Protein AF-A0A137P1A3-F1 (afdb_monom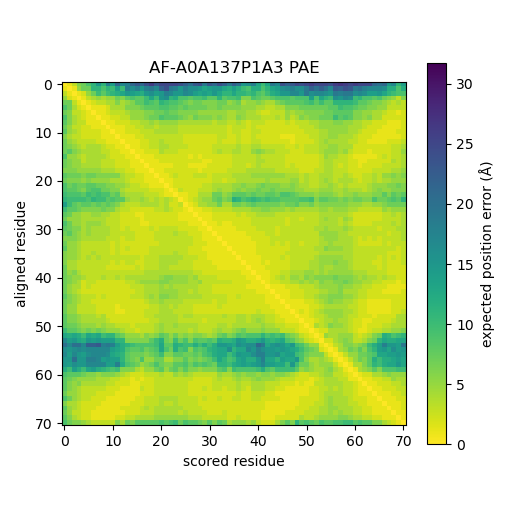er)

pLDDT: mean 87.49, std 8.67, range [53.06, 94.94]

Secondary structure (DSSP, 8-state):
--TT--TT-EEEEEEEE--TTT---SSPP--HHHHHHHHTTTEEEEEEEEEE--GGG-TTPEEEEEEEEE-

Foldseek 3Di:
DPPPDDAFDKDKDKDKADDCVVPVDDVDHDDPVNVCVVCPVFWDKDWPDWDQDCPPVDHGIIMTMIITGGD

InterPro domains:
  IPR029063 S-adenosyl-L-methionine-dependent methyltransferase superfamily [G3DSA:3.40.50.150] (1-70)
  IPR029063 S-adenosyl-L-methionine-dependent methyltransferase superfamily [SSF53335] (3-55)

Mean predicted aligned error: 4.7 Å

Solvent-accessible surface area (backbone atoms only — not comparable to full-atom values): 4277 Å² total; per-residue (Å²): 130,64,95,85,63,53,65,73,38,73,44,81,47,72,47,42,31,51,68,51,90,83,47,83,54,85,80,58,58,54,48,72,67,58,53,48,63,76,34,59,95,48,39,50,81,41,83,75,46,78,40,88,38,61,64,93,81,37,90,74,19,32,40,36,32,32,44,33,40,28,97

Organism: Conidiobolus coronatus (strain ATCC 28846 / CBS 209.66 / NRRL 28638) (NCBI:txid796925)

Radius of gyration: 13.41 Å; Cα contacts (8 Å, |Δi|>4): 117; chains: 1; bounding box: 27×19×37 Å

Structure (mmCIF, N/CA/C/O backbone):
data_AF-A0A137P1A3-F1
#
_entry.id   AF-A0A137P1A3-F1
#
loop_
_atom_site.group_PDB
_atom_site.id
_atom_site.type_symbol
_atom_si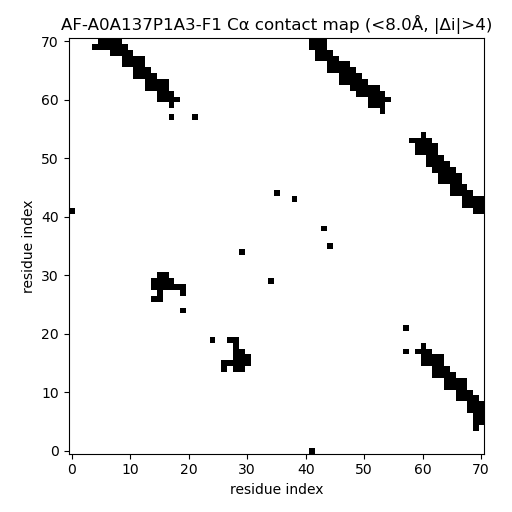te.label_atom_id
_atom_site.label_alt_id
_atom_site.label_comp_id
_atom_site.label_asym_id
_atom_site.label_entity_id
_atom_site.label_seq_id
_atom_site.pdbx_PDB_ins_code
_atom_site.Cartn_x
_atom_site.Cartn_y
_atom_site.Cartn_z
_atom_site.occupancy
_atom_site.B_iso_or_equiv
_atom_site.auth_seq_id
_atom_site.auth_comp_id
_atom_site.auth_asym_id
_atom_site.auth_atom_id
_atom_site.pdbx_PDB_model_num
ATOM 1 N N . MET A 1 1 ? -0.547 6.487 17.891 1.00 53.06 1 MET A N 1
ATOM 2 C CA . MET A 1 1 ? -1.853 6.278 17.232 1.00 53.06 1 MET A CA 1
ATOM 3 C C . MET A 1 1 ? -2.012 7.337 16.147 1.00 53.06 1 MET A C 1
ATOM 5 O O . MET A 1 1 ? -1.876 8.521 16.453 1.00 53.06 1 MET A O 1
ATOM 9 N N . GLN A 1 2 ? -2.175 6.935 14.882 1.00 63.72 2 GLN A N 1
ATOM 10 C CA . GLN A 1 2 ? -2.415 7.878 13.784 1.00 63.72 2 GLN A CA 1
ATOM 11 C C . GLN A 1 2 ? -3.709 8.643 14.085 1.00 63.72 2 GLN A C 1
ATOM 13 O O . GLN A 1 2 ? -4.754 8.034 14.276 1.00 63.72 2 GLN A O 1
ATOM 18 N N . LYS A 1 3 ? -3.643 9.978 14.181 1.00 72.31 3 LYS A N 1
ATOM 19 C CA . LYS A 1 3 ? -4.743 10.814 14.712 1.00 72.31 3 LYS A CA 1
ATOM 20 C C . LYS A 1 3 ? -6.055 10.722 13.914 1.00 72.31 3 LYS A C 1
ATOM 22 O O . LYS A 1 3 ? -7.076 11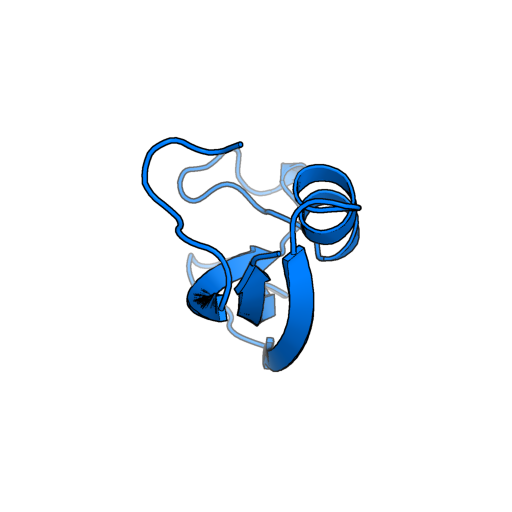.211 14.384 1.00 72.31 3 LYS A O 1
ATOM 27 N N . TRP A 1 4 ? -6.015 10.141 12.719 1.00 79.25 4 TRP A N 1
ATOM 28 C CA . TRP A 1 4 ? -7.141 10.036 1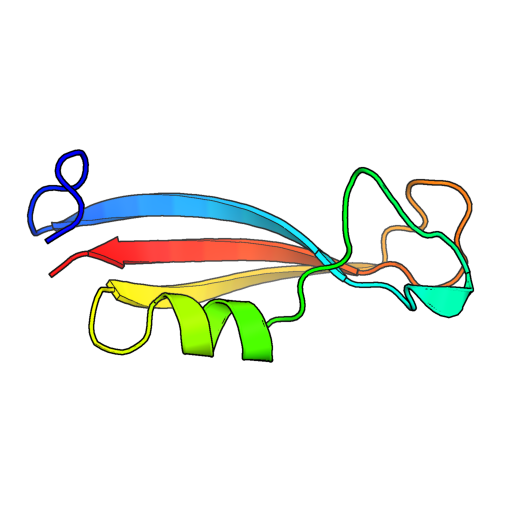1.797 1.00 79.25 4 TRP A CA 1
ATOM 29 C C . TRP A 1 4 ? -7.815 8.656 11.785 1.00 79.25 4 TRP A C 1
ATOM 31 O O . TRP A 1 4 ? -8.957 8.567 11.346 1.00 79.25 4 TRP A O 1
ATOM 41 N N . ALA A 1 5 ? -7.165 7.600 12.289 1.00 82.94 5 ALA A N 1
ATOM 42 C CA . ALA A 1 5 ? -7.727 6.251 12.319 1.00 82.94 5 ALA A CA 1
ATOM 43 C C . ALA A 1 5 ? -8.164 5.890 13.744 1.00 82.94 5 ALA A C 1
ATOM 45 O O . ALA A 1 5 ? -7.361 5.910 14.675 1.00 82.94 5 ALA A O 1
ATOM 46 N N . LYS A 1 6 ? -9.450 5.572 13.918 1.00 88.19 6 LYS A N 1
ATOM 47 C CA . LYS A 1 6 ? -9.970 4.984 15.163 1.00 88.19 6 LYS A CA 1
ATOM 48 C C . LYS A 1 6 ? -9.818 3.463 15.106 1.00 88.19 6 LYS A C 1
ATOM 50 O O . LYS A 1 6 ? -9.901 2.902 14.015 1.00 88.19 6 LYS A O 1
ATOM 55 N N . THR A 1 7 ? -9.710 2.796 16.251 1.00 89.75 7 THR A N 1
ATOM 56 C CA . THR A 1 7 ? -9.805 1.330 16.350 1.00 89.75 7 THR A CA 1
ATOM 57 C C . THR A 1 7 ? -10.996 0.787 15.552 1.00 89.75 7 THR A C 1
ATOM 59 O O . THR A 1 7 ? -12.105 1.321 15.633 1.00 89.75 7 THR A O 1
ATOM 62 N N . GLY A 1 8 ? -10.763 -0.260 14.763 1.00 89.69 8 GLY A N 1
ATOM 63 C CA . GLY A 1 8 ? -11.740 -0.890 13.872 1.00 89.69 8 GLY A CA 1
ATOM 64 C C . GLY A 1 8 ? -11.947 -0.170 12.536 1.00 89.69 8 GLY A C 1
ATOM 65 O O . GLY A 1 8 ? -12.714 -0.649 11.701 1.00 89.69 8 GLY A O 1
ATOM 66 N N . THR A 1 9 ? -11.275 0.964 12.305 1.00 94.19 9 THR A N 1
ATOM 67 C CA . THR A 1 9 ? -11.300 1.642 11.003 1.00 94.19 9 THR A CA 1
ATOM 68 C C . THR A 1 9 ? -10.679 0.737 9.951 1.00 94.19 9 THR A C 1
ATOM 70 O O . THR A 1 9 ? -9.614 0.159 10.170 1.00 94.19 9 THR A O 1
ATOM 73 N N . LYS A 1 10 ? -11.342 0.657 8.797 1.00 94.31 10 LYS A N 1
ATOM 74 C CA . LYS A 1 10 ? -10.851 -0.056 7.626 1.00 94.31 10 LYS A CA 1
ATOM 75 C C . LYS A 1 10 ? -10.399 0.936 6.567 1.00 94.31 10 LYS A C 1
ATOM 77 O O . LYS A 1 10 ? -11.146 1.857 6.240 1.00 94.31 10 LYS A O 1
ATOM 82 N N . LEU A 1 11 ? -9.199 0.748 6.038 1.00 93.50 11 LEU A N 1
ATOM 83 C CA . LEU A 1 11 ? -8.648 1.562 4.961 1.00 93.50 11 LEU A CA 1
ATOM 84 C C . LEU A 1 11 ? -8.285 0.666 3.784 1.00 93.50 11 LEU A C 1
ATOM 86 O O . LEU A 1 11 ? -7.665 -0.376 3.971 1.00 93.50 11 LEU A O 1
ATOM 90 N N . LEU A 1 12 ? -8.646 1.103 2.582 1.00 94.81 12 LEU A N 1
ATOM 91 C CA . LEU A 1 12 ? -8.156 0.508 1.347 1.00 94.81 12 LEU A CA 1
ATOM 92 C C . LEU A 1 12 ? -6.932 1.294 0.884 1.00 94.81 12 LEU A C 1
ATOM 94 O O . LEU A 1 12 ? -7.026 2.495 0.628 1.00 94.81 12 LEU A O 1
ATOM 98 N N . LEU A 1 13 ? -5.792 0.617 0.802 1.00 92.50 13 LEU A N 1
ATOM 99 C CA . LEU A 1 13 ? -4.564 1.155 0.229 1.00 92.50 13 LEU A CA 1
ATOM 100 C C . LEU A 1 13 ? -4.339 0.523 -1.133 1.00 92.50 13 LEU A C 1
ATOM 102 O O . LEU A 1 13 ? -4.521 -0.679 -1.292 1.00 92.50 13 LEU A O 1
ATOM 106 N N . HIS A 1 14 ? -3.917 1.323 -2.104 1.00 91.56 14 HIS A N 1
ATOM 107 C CA . HIS A 1 14 ? -3.568 0.822 -3.421 1.00 91.56 14 HIS A CA 1
ATOM 108 C C . HIS A 1 14 ? -2.301 1.492 -3.937 1.00 91.56 14 HIS A C 1
ATOM 110 O O . HIS A 1 14 ? -2.082 2.688 -3.717 1.00 91.56 14 HIS A O 1
ATOM 116 N N . GLY A 1 15 ? -1.476 0.754 -4.665 1.00 90.38 15 GLY A N 1
ATOM 117 C CA . GLY A 1 15 ? -0.225 1.297 -5.173 1.00 90.38 15 GLY A CA 1
ATOM 118 C C . GLY A 1 15 ? 0.447 0.392 -6.194 1.00 90.38 15 GLY A C 1
ATOM 119 O O . GLY A 1 15 ? 0.139 -0.798 -6.261 1.00 90.38 15 GLY A O 1
ATOM 120 N N . PRO A 1 16 ? 1.338 0.961 -7.018 1.00 92.00 16 PRO A N 1
ATOM 121 C CA . PRO A 1 16 ? 2.154 0.176 -7.918 1.00 92.00 16 PRO A CA 1
ATOM 122 C C . PRO A 1 16 ? 3.407 -0.353 -7.202 1.00 92.00 16 PRO A C 1
ATOM 124 O O . PRO A 1 16 ? 4.042 0.363 -6.429 1.00 92.00 16 PRO A O 1
ATOM 127 N N . GLU A 1 17 ? 3.808 -1.572 -7.537 1.00 92.31 17 GLU A N 1
ATOM 128 C CA . GLU A 1 17 ? 5.119 -2.147 -7.255 1.00 92.31 17 GLU A CA 1
ATOM 129 C C . GLU A 1 17 ? 5.836 -2.377 -8.594 1.00 92.31 17 GLU A C 1
ATOM 131 O O . GLU A 1 17 ? 5.328 -3.053 -9.489 1.00 92.31 17 GLU A O 1
ATOM 136 N N . TYR A 1 18 ? 6.999 -1.753 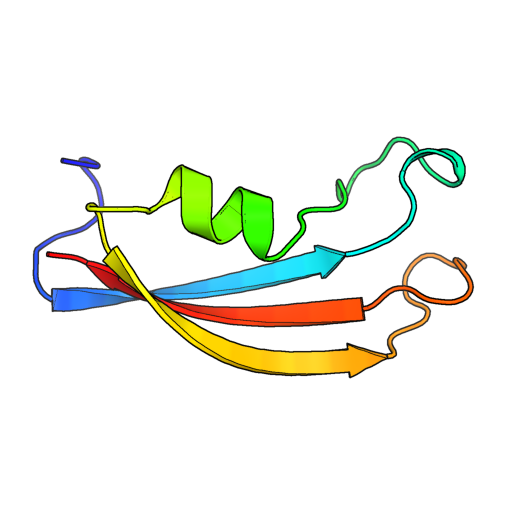-8.756 1.00 91.19 18 TYR A N 1
ATOM 137 C CA . TYR A 1 18 ? 7.847 -1.822 -9.946 1.00 91.19 18 TYR A CA 1
ATOM 138 C C . TYR A 1 18 ? 9.322 -1.530 -9.600 1.00 91.19 18 TYR A C 1
ATOM 140 O O . TYR A 1 18 ? 9.637 -1.047 -8.506 1.00 91.19 18 TYR A O 1
ATOM 148 N N . ASP A 1 19 ? 10.236 -1.794 -10.539 1.00 89.62 19 ASP A N 1
ATOM 149 C CA . ASP A 1 19 ? 11.661 -1.463 -10.405 1.00 89.62 19 ASP A CA 1
ATOM 150 C C . ASP A 1 19 ? 11.892 0.059 -10.508 1.00 89.62 19 ASP A C 1
ATOM 152 O O . ASP A 1 19 ? 11.815 0.651 -11.588 1.00 89.62 19 ASP A O 1
ATOM 156 N N . GLN A 1 20 ? 12.190 0.704 -9.375 1.00 89.00 20 GLN A N 1
ATOM 157 C CA . GLN A 1 20 ? 12.399 2.157 -9.298 1.00 89.00 20 GLN A CA 1
ATOM 158 C C . GLN A 1 20 ? 13.615 2.655 -10.089 1.00 89.00 20 GLN A C 1
ATOM 160 O O . GLN A 1 20 ? 13.692 3.847 -10.381 1.00 89.00 20 GLN A O 1
ATOM 165 N N . THR A 1 21 ? 14.542 1.781 -10.495 1.00 90.00 21 THR A N 1
ATOM 166 C CA . THR A 1 21 ? 15.644 2.185 -11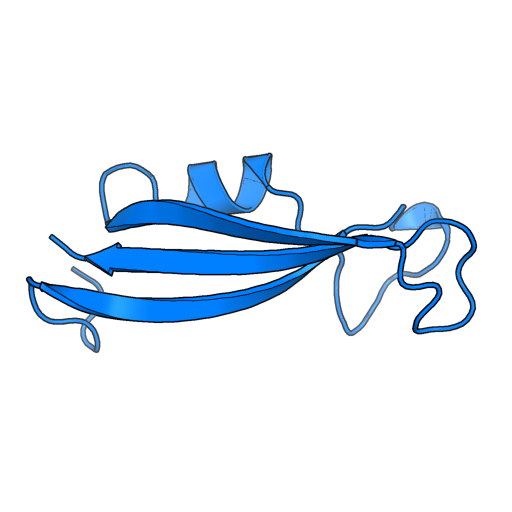.383 1.00 90.00 21 THR A CA 1
ATOM 167 C C . THR A 1 21 ? 15.150 2.547 -12.786 1.00 90.00 21 THR A C 1
ATOM 169 O O . THR A 1 21 ? 15.791 3.336 -13.479 1.00 90.00 21 THR A O 1
ATOM 172 N N . LEU A 1 22 ? 13.982 2.030 -13.188 1.00 87.25 22 LEU A N 1
ATOM 173 C CA . LEU A 1 22 ? 13.343 2.332 -14.470 1.00 87.25 22 LEU A CA 1
ATOM 174 C C . LEU A 1 22 ? 12.564 3.652 -14.438 1.00 87.25 22 LEU A C 1
ATOM 176 O O . LEU A 1 22 ? 12.331 4.262 -15.482 1.00 87.25 22 LEU A O 1
ATOM 180 N N . LYS A 1 23 ? 12.134 4.086 -13.247 1.00 87.12 23 LYS A N 1
ATOM 181 C CA . LYS A 1 23 ? 11.386 5.328 -13.046 1.00 87.12 23 LYS A CA 1
ATOM 182 C C . LYS A 1 23 ? 11.458 5.802 -11.596 1.00 87.12 23 LYS A C 1
ATOM 184 O O . LYS A 1 23 ? 10.963 5.138 -10.688 1.00 87.12 23 LYS A O 1
ATOM 189 N N . GLU A 1 24 ? 11.924 7.031 -11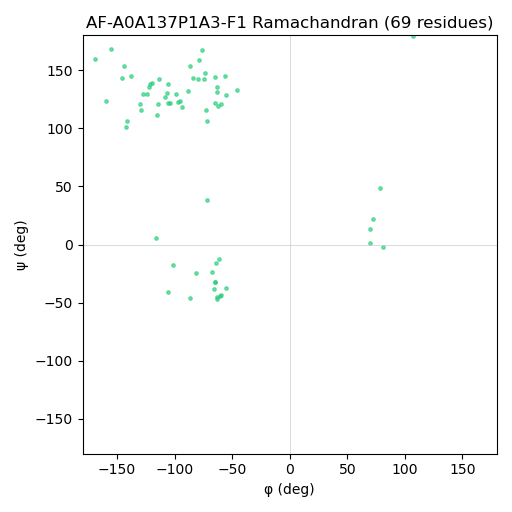.415 1.00 87.62 24 GLU A N 1
ATOM 190 C CA . GLU A 1 24 ? 12.062 7.663 -10.098 1.00 87.62 24 GLU A CA 1
ATOM 191 C C . GLU A 1 24 ? 10.713 7.896 -9.383 1.00 87.62 24 GLU A C 1
ATOM 193 O O . GLU A 1 24 ? 10.636 7.785 -8.167 1.00 87.62 24 GLU A O 1
ATOM 198 N N . GLY A 1 25 ? 9.632 8.151 -10.132 1.00 85.69 25 GLY A N 1
ATOM 199 C CA . GLY A 1 25 ? 8.297 8.492 -9.614 1.00 85.69 25 GLY A CA 1
ATOM 200 C C . GLY A 1 25 ? 7.945 9.978 -9.823 1.00 85.69 25 GLY A C 1
ATOM 201 O O . GLY A 1 25 ? 8.743 10.715 -10.400 1.00 85.69 25 GLY A O 1
ATOM 202 N N . PRO A 1 26 ? 6.749 10.445 -9.409 1.00 89.06 26 PRO A N 1
ATOM 203 C CA . PRO A 1 26 ? 5.617 9.658 -8.918 1.00 89.06 26 PRO A CA 1
ATOM 204 C C . PRO A 1 26 ? 4.812 8.926 -10.032 1.00 89.06 26 PRO A C 1
ATOM 206 O O . PRO A 1 26 ? 4.967 9.229 -11.224 1.00 89.06 26 PRO A O 1
ATOM 209 N N . PRO A 1 27 ? 3.921 7.979 -9.649 1.00 87.81 27 PRO A N 1
ATOM 210 C CA . PRO A 1 27 ? 3.823 7.399 -8.301 1.00 87.81 27 PRO A CA 1
ATOM 211 C C . PRO A 1 27 ? 5.087 6.602 -7.965 1.00 87.81 27 PRO A C 1
ATOM 213 O O . PRO A 1 27 ? 5.668 6.005 -8.862 1.00 87.81 27 PRO A O 1
ATOM 216 N N . PHE A 1 28 ? 5.526 6.629 -6.705 1.00 91.19 28 PHE A N 1
ATOM 217 C CA . PHE A 1 28 ? 6.652 5.811 -6.252 1.00 91.19 28 PHE A CA 1
ATOM 218 C C . PHE A 1 28 ? 6.217 4.353 -6.122 1.00 91.19 28 PHE A C 1
ATOM 220 O O . PHE A 1 28 ? 5.100 4.081 -5.680 1.00 91.19 28 PHE A O 1
ATOM 227 N N . SER A 1 29 ? 7.113 3.433 -6.476 1.00 92.06 29 SER A N 1
ATOM 228 C CA . SER A 1 29 ? 6.9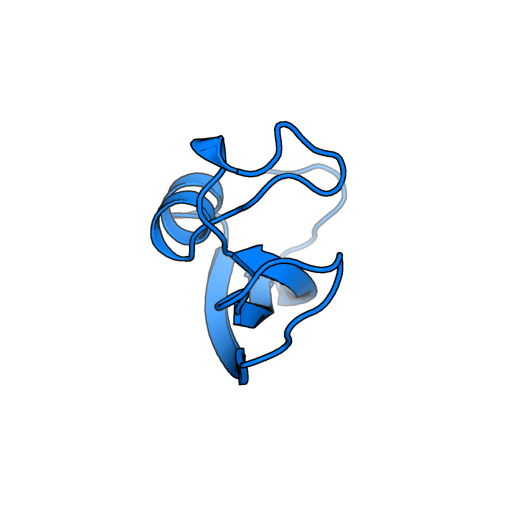33 2.010 -6.177 1.00 92.06 29 SER A CA 1
ATOM 229 C C . SER A 1 29 ? 6.899 1.790 -4.666 1.00 92.06 29 SER A C 1
ATOM 231 O O . SER A 1 29 ? 7.777 2.296 -3.961 1.00 92.06 29 SER A O 1
ATOM 233 N N . VAL A 1 30 ? 5.912 1.041 -4.182 1.00 91.06 30 VAL A N 1
ATOM 234 C CA . VAL A 1 30 ? 5.825 0.596 -2.788 1.00 91.06 30 VAL A CA 1
ATOM 235 C C . VAL A 1 30 ? 5.592 -0.903 -2.799 1.00 91.06 30 VAL A C 1
ATOM 237 O O . VAL A 1 30 ? 4.562 -1.364 -3.277 1.00 91.06 30 VAL A O 1
ATOM 240 N N . SER A 1 31 ? 6.552 -1.657 -2.268 1.00 90.38 31 SER A N 1
ATOM 241 C CA . SER A 1 31 ? 6.435 -3.112 -2.168 1.00 90.38 31 SER A CA 1
ATOM 242 C C . SER A 1 31 ? 5.559 -3.546 -0.996 1.00 90.38 31 SER A C 1
ATOM 244 O O . SER A 1 31 ? 5.439 -2.840 0.013 1.00 90.38 31 SER A O 1
ATOM 246 N N . TYR A 1 32 ? 5.034 -4.772 -1.070 1.00 87.88 32 TYR A N 1
ATOM 247 C CA . TYR A 1 32 ? 4.315 -5.373 0.057 1.00 87.88 32 TYR A CA 1
ATOM 248 C C . TYR A 1 32 ? 5.146 -5.407 1.352 1.00 87.88 32 TYR A C 1
ATOM 250 O O . TYR A 1 32 ? 4.614 -5.171 2.437 1.00 87.88 32 TYR A O 1
ATOM 258 N N . ALA A 1 33 ? 6.456 -5.659 1.254 1.00 90.62 33 ALA A N 1
ATOM 259 C CA . ALA A 1 33 ? 7.346 -5.703 2.414 1.00 90.62 33 ALA A CA 1
ATOM 260 C C . ALA A 1 33 ? 7.439 -4.342 3.124 1.00 90.62 33 ALA A C 1
ATOM 262 O O . ALA A 1 33 ? 7.297 -4.282 4.343 1.00 90.62 33 ALA A O 1
ATOM 263 N N . GLN A 1 34 ? 7.598 -3.254 2.363 1.00 91.62 34 GLN A N 1
ATOM 264 C CA . GLN A 1 34 ? 7.622 -1.889 2.906 1.00 91.62 34 GLN A CA 1
ATOM 265 C C . GLN A 1 34 ? 6.273 -1.493 3.512 1.00 91.62 34 GLN A C 1
ATOM 267 O O . GLN A 1 34 ? 6.221 -0.827 4.542 1.00 91.62 34 GLN A O 1
ATOM 272 N N . MET A 1 35 ? 5.172 -1.912 2.883 1.00 91.00 35 MET A N 1
ATOM 273 C CA . MET A 1 35 ? 3.826 -1.664 3.397 1.00 91.00 35 MET A CA 1
ATOM 274 C C . MET A 1 35 ? 3.624 -2.367 4.746 1.00 91.00 35 MET A C 1
ATOM 276 O O . MET A 1 35 ? 3.207 -1.733 5.713 1.00 91.00 35 MET A O 1
ATOM 280 N N . LYS A 1 36 ? 4.010 -3.647 4.834 1.00 90.50 36 LYS A N 1
ATOM 281 C CA . LYS A 1 36 ? 3.960 -4.420 6.077 1.00 90.50 36 LYS A CA 1
ATOM 282 C C . LYS A 1 36 ? 4.818 -3.789 7.174 1.00 90.50 36 LYS A C 1
ATOM 284 O O . LYS A 1 36 ? 4.349 -3.690 8.298 1.00 90.50 36 LYS A O 1
ATOM 289 N N . GLU A 1 37 ? 6.032 -3.342 6.855 1.00 92.88 37 GLU A N 1
ATOM 290 C CA . GLU A 1 37 ? 6.917 -2.650 7.806 1.00 92.88 37 GLU A CA 1
ATOM 291 C C . GLU A 1 37 ? 6.280 -1.359 8.346 1.00 92.88 37 GLU A C 1
ATOM 293 O O . GLU A 1 37 ? 6.303 -1.105 9.548 1.00 92.88 37 GLU A O 1
ATOM 298 N N . LEU A 1 38 ? 5.661 -0.553 7.476 1.00 90.75 38 LEU A N 1
ATOM 299 C CA . LEU A 1 38 ? 5.091 0.744 7.853 1.00 90.75 38 LEU A CA 1
ATOM 300 C C . LEU A 1 38 ? 3.917 0.634 8.838 1.00 90.75 38 LEU A C 1
ATOM 302 O O . LEU A 1 38 ? 3.688 1.540 9.645 1.00 90.75 38 LEU A O 1
ATOM 306 N N . TYR A 1 39 ? 3.149 -0.446 8.743 1.00 90.19 39 TYR A N 1
ATOM 307 C CA . TYR A 1 39 ? 1.899 -0.625 9.476 1.00 90.19 39 TYR A CA 1
ATOM 308 C C . TYR A 1 39 ? 1.940 -1.803 10.465 1.00 90.19 39 TYR A C 1
ATOM 310 O O . TYR A 1 39 ? 0.935 -2.092 11.124 1.00 90.19 39 TYR A O 1
ATOM 318 N N . GLU A 1 40 ? 3.100 -2.441 10.642 1.00 91.31 40 GLU A N 1
ATOM 319 C CA . GLU A 1 40 ? 3.319 -3.478 11.649 1.00 91.31 40 GLU A CA 1
ATOM 320 C C . GLU A 1 40 ? 2.961 -2.968 13.054 1.00 91.31 40 GLU A C 1
ATOM 322 O O . GLU A 1 40 ? 3.376 -1.892 13.488 1.00 91.31 40 GLU A O 1
ATOM 327 N N . GLY A 1 41 ? 2.129 -3.731 13.767 1.00 90.19 41 GLY A N 1
ATOM 328 C CA . GLY A 1 41 ? 1.642 -3.364 15.100 1.00 90.19 41 GLY A CA 1
ATOM 329 C C . GLY A 1 41 ? 0.666 -2.178 15.135 1.00 90.19 41 GLY A C 1
ATOM 330 O O . GLY A 1 41 ? 0.224 -1.797 16.218 1.00 90.19 41 GLY A O 1
ATOM 331 N N . VAL A 1 42 ? 0.316 -1.594 13.983 1.00 91.25 42 VAL A N 1
ATOM 332 C CA . VAL A 1 42 ? -0.657 -0.495 13.856 1.00 91.25 42 VAL A CA 1
ATOM 333 C C . VAL A 1 42 ? -1.977 -0.991 13.264 1.00 91.25 42 VAL A C 1
ATOM 335 O O . VAL A 1 42 ? -3.046 -0.574 13.716 1.00 91.25 42 VAL A O 1
ATOM 338 N N . ALA A 1 43 ? -1.908 -1.870 12.266 1.00 93.50 43 ALA A N 1
ATOM 339 C CA . ALA A 1 43 ? -3.071 -2.448 11.611 1.00 93.50 43 ALA A CA 1
ATOM 340 C C . ALA A 1 43 ? -2.829 -3.912 11.222 1.00 93.50 43 ALA A C 1
ATOM 342 O O . ALA A 1 43 ? -1.700 -4.316 10.949 1.00 93.50 43 ALA A O 1
ATOM 343 N N . ASP A 1 44 ? -3.908 -4.684 11.134 1.00 93.44 44 ASP A N 1
ATOM 344 C CA . ASP A 1 44 ? -3.928 -5.940 10.392 1.00 93.44 44 ASP A CA 1
ATOM 345 C C . ASP A 1 44 ? -3.933 -5.652 8.887 1.00 93.44 44 ASP A C 1
ATOM 347 O O . ASP A 1 44 ? -4.532 -4.671 8.436 1.00 93.44 44 ASP A O 1
ATOM 351 N N . HIS A 1 45 ? -3.306 -6.540 8.115 1.00 92.94 45 HIS A N 1
ATOM 352 C CA . HIS A 1 45 ? -3.096 -6.386 6.677 1.00 92.94 45 HIS A CA 1
ATOM 353 C C . HIS A 1 45 ? -3.666 -7.578 5.919 1.00 92.94 45 HIS A C 1
ATOM 355 O O . HIS A 1 45 ? -3.312 -8.721 6.206 1.00 92.94 45 HIS A O 1
ATOM 361 N N . GLU A 1 46 ? -4.466 -7.312 4.896 1.00 94.25 46 GLU A N 1
ATOM 362 C CA . GLU A 1 46 ? -4.962 -8.323 3.968 1.00 94.25 46 GLU A CA 1
ATOM 363 C C . GLU A 1 46 ? -4.706 -7.854 2.533 1.00 94.25 46 GLU A C 1
ATOM 365 O O . GLU A 1 46 ? -5.176 -6.793 2.125 1.00 94.25 46 GLU A O 1
ATOM 370 N N . MET A 1 47 ? -3.942 -8.632 1.762 1.00 93.44 47 MET A N 1
ATOM 371 C CA . MET A 1 47 ? -3.812 -8.416 0.320 1.00 93.44 47 MET A CA 1
ATOM 372 C C . MET A 1 47 ? -5.118 -8.852 -0.344 1.00 93.44 47 MET A C 1
ATOM 374 O O . MET A 1 47 ? -5.453 -10.035 -0.309 1.00 93.44 47 MET A O 1
ATOM 378 N N . LEU A 1 48 ? -5.834 -7.910 -0.953 1.00 94.94 48 LEU A N 1
ATOM 379 C CA . LEU A 1 48 ? -7.062 -8.200 -1.690 1.00 94.94 48 LEU A CA 1
ATOM 380 C C . LEU A 1 48 ? -6.755 -8.588 -3.134 1.00 94.94 48 LEU A C 1
ATOM 382 O O . LEU A 1 48 ? -7.290 -9.568 -3.644 1.00 94.94 48 LEU A O 1
ATOM 386 N N . GLU A 1 49 ? -5.885 -7.818 -3.789 1.00 92.75 49 GLU A N 1
ATOM 387 C CA . GLU A 1 49 ? -5.573 -7.984 -5.207 1.00 92.75 49 GLU A CA 1
ATOM 388 C C . GLU A 1 49 ? -4.106 -7.655 -5.489 1.00 92.75 49 GLU A C 1
ATOM 390 O O . GLU A 1 49 ? -3.545 -6.717 -4.926 1.00 92.75 49 GLU A O 1
ATOM 395 N N . SER A 1 50 ? -3.503 -8.414 -6.403 1.00 92.44 50 SER A N 1
ATOM 396 C CA . SER A 1 50 ? -2.200 -8.125 -7.000 1.00 92.44 50 SER A CA 1
ATOM 397 C C . SER A 1 50 ? -2.270 -8.515 -8.467 1.00 92.44 50 SER A C 1
ATOM 399 O O . SER A 1 50 ? -2.302 -9.702 -8.792 1.00 92.44 50 SER A O 1
ATOM 401 N N . ILE A 1 51 ? -2.341 -7.519 -9.343 1.00 91.19 51 ILE A N 1
ATOM 402 C CA . ILE A 1 51 ? -2.551 -7.722 -10.776 1.00 91.19 51 ILE A CA 1
ATOM 403 C C . ILE A 1 51 ? -1.379 -7.170 -11.575 1.00 91.19 51 ILE A C 1
ATOM 405 O O . ILE A 1 51 ? -0.881 -6.079 -11.294 1.00 91.19 51 ILE A O 1
ATOM 409 N N . ASP A 1 52 ? -0.969 -7.908 -12.605 1.00 89.81 52 ASP A N 1
ATOM 410 C CA . ASP A 1 52 ? -0.073 -7.376 -13.624 1.00 89.81 52 ASP A CA 1
ATOM 411 C C . ASP A 1 52 ? -0.770 -6.212 -14.323 1.00 89.81 52 ASP A C 1
ATOM 413 O O . ASP A 1 52 ? -1.836 -6.354 -14.925 1.00 89.81 52 ASP A O 1
ATOM 417 N N . ASN A 1 53 ? -0.170 -5.036 -14.225 1.00 81.94 53 ASN A N 1
ATOM 418 C CA . ASN A 1 53 ? -0.706 -3.826 -14.802 1.00 81.94 53 ASN A CA 1
ATOM 419 C C . ASN A 1 53 ? 0.455 -2.999 -15.354 1.00 81.94 53 ASN A C 1
ATOM 421 O O . ASN A 1 53 ? 1.087 -2.290 -14.575 1.00 81.94 53 ASN A O 1
ATOM 425 N N . PRO A 1 54 ? 0.712 -3.013 -16.676 1.00 70.94 54 PRO A N 1
ATOM 426 C CA . PRO A 1 54 ? 1.757 -2.210 -17.322 1.00 70.94 54 PRO A CA 1
ATOM 427 C C . PRO A 1 54 ? 1.408 -0.706 -17.367 1.00 70.94 54 PRO A C 1
ATOM 429 O O . PRO A 1 54 ? 1.659 0.005 -18.342 1.00 70.94 54 PRO A O 1
ATOM 432 N N . SER A 1 55 ? 0.798 -0.197 -16.298 1.00 66.88 55 SER A N 1
ATOM 433 C CA . SER A 1 55 ? 0.602 1.221 -16.058 1.00 66.88 55 SER A CA 1
ATOM 434 C C . SER A 1 55 ? 1.950 1.938 -16.077 1.00 66.88 55 SER A C 1
ATOM 436 O O . SER A 1 55 ? 2.968 1.415 -15.635 1.00 66.88 55 SER A O 1
ATOM 438 N N . PHE A 1 56 ? 1.947 3.169 -16.588 1.00 64.94 56 PHE A N 1
ATOM 439 C CA . PHE A 1 56 ? 3.129 4.033 -16.705 1.00 64.94 56 PHE A CA 1
ATOM 440 C C . PHE A 1 56 ? 4.191 3.601 -17.727 1.00 64.94 56 PHE A C 1
ATOM 442 O O . PHE A 1 56 ? 5.270 4.189 -17.732 1.00 64.94 56 PHE A O 1
ATOM 449 N N . GLY A 1 57 ? 3.881 2.652 -18.618 1.00 66.62 57 GLY A N 1
ATOM 450 C CA . GLY A 1 57 ? 4.788 2.251 -19.701 1.00 66.62 57 GLY A CA 1
ATOM 451 C C . GLY A 1 57 ? 5.994 1.442 -19.226 1.00 66.62 57 GLY A C 1
ATOM 452 O O . GLY A 1 57 ? 7.017 1.421 -19.904 1.00 66.62 57 GLY A O 1
ATOM 453 N N . LEU A 1 58 ? 5.883 0.813 -18.053 1.00 74.12 58 LEU A N 1
ATOM 454 C CA . LEU A 1 58 ? 6.895 -0.069 -17.490 1.00 74.12 58 LEU A CA 1
ATOM 455 C C . LEU A 1 58 ? 6.450 -1.520 -17.656 1.00 74.12 58 LEU A C 1
ATOM 457 O O . LEU A 1 58 ? 5.399 -1.922 -17.144 1.00 74.12 58 LEU A O 1
ATOM 461 N N . ASP A 1 59 ? 7.275 -2.313 -18.331 1.00 71.31 59 ASP A N 1
ATOM 462 C CA . ASP A 1 59 ? 7.083 -3.755 -18.398 1.00 71.31 59 ASP A CA 1
ATOM 463 C C . ASP A 1 59 ? 7.264 -4.335 -16.986 1.00 71.31 59 ASP A C 1
ATOM 465 O O . ASP A 1 59 ? 8.331 -4.189 -16.392 1.00 71.31 59 ASP A O 1
ATOM 469 N N . LYS A 1 60 ? 6.229 -5.018 -16.466 1.00 79.00 60 LYS A N 1
ATOM 470 C CA . LYS A 1 60 ? 6.174 -5.660 -15.128 1.00 79.00 60 LYS A CA 1
ATOM 471 C C . LYS A 1 60 ? 5.925 -4.719 -13.941 1.00 79.00 60 LYS A C 1
ATOM 473 O O . LYS A 1 60 ? 6.603 -4.798 -12.920 1.00 79.00 60 LYS A O 1
ATOM 478 N N . THR A 1 61 ? 4.922 -3.853 -14.051 1.00 85.38 61 THR A N 1
ATOM 479 C CA . THR A 1 61 ? 4.346 -3.195 -12.869 1.00 85.38 61 THR A CA 1
ATOM 480 C C . THR A 1 61 ? 3.222 -4.059 -12.294 1.00 85.38 61 THR A C 1
ATOM 482 O O . THR A 1 61 ? 2.349 -4.512 -13.033 1.00 85.38 61 THR A O 1
ATOM 485 N N . LEU A 1 62 ? 3.236 -4.277 -10.981 1.00 89.44 62 LEU A N 1
ATOM 486 C CA . LEU A 1 62 ? 2.146 -4.903 -10.238 1.00 89.44 62 LEU A CA 1
ATOM 487 C C . LEU A 1 62 ? 1.307 -3.813 -9.587 1.00 89.44 62 LEU A C 1
ATOM 489 O O . LEU A 1 62 ? 1.843 -2.943 -8.911 1.00 89.44 62 LEU A O 1
ATOM 493 N N . TYR A 1 63 ? -0.005 -3.850 -9.764 1.00 89.25 63 TYR A N 1
ATOM 494 C CA . TYR A 1 63 ? -0.906 -3.013 -8.984 1.00 89.25 63 TYR A CA 1
ATOM 495 C C . TYR A 1 63 ? -1.461 -3.828 -7.824 1.00 89.25 63 TYR A C 1
ATOM 497 O O . TYR A 1 63 ? -2.056 -4.885 -8.037 1.00 89.25 63 TYR A O 1
ATOM 505 N N . GLN A 1 64 ? -1.246 -3.337 -6.609 1.00 92.25 64 GLN A N 1
ATOM 506 C CA . GLN A 1 64 ? -1.620 -4.019 -5.378 1.00 92.25 64 GLN A CA 1
ATOM 507 C C . GLN A 1 64 ? -2.708 -3.244 -4.648 1.00 92.25 64 GLN A C 1
ATOM 509 O O . GLN A 1 64 ? -2.678 -2.011 -4.610 1.00 92.25 64 GLN A O 1
ATOM 514 N N . ALA A 1 65 ? -3.641 -3.977 -4.045 1.00 93.00 65 ALA A N 1
ATOM 515 C CA . ALA A 1 65 ? -4.680 -3.444 -3.178 1.00 93.00 65 ALA A CA 1
ATOM 516 C C . ALA A 1 65 ? -4.685 -4.183 -1.835 1.00 93.00 65 ALA A C 1
ATOM 518 O O . ALA A 1 65 ? -4.750 -5.412 -1.782 1.00 93.00 65 ALA A O 1
ATOM 519 N N . PHE A 1 66 ? -4.669 -3.415 -0.750 1.00 93.69 66 PHE A N 1
ATOM 520 C CA . PHE A 1 66 ? -4.638 -3.899 0.623 1.00 93.69 66 PHE A CA 1
ATOM 521 C C . PHE A 1 66 ? -5.837 -3.390 1.405 1.00 93.69 66 PHE A C 1
ATOM 523 O O . PHE A 1 66 ? -6.175 -2.206 1.338 1.00 93.69 66 PHE A O 1
ATOM 530 N N . LEU A 1 67 ? -6.425 -4.266 2.211 1.00 94.81 67 LEU A N 1
ATOM 531 C CA . LEU A 1 67 ? -7.312 -3.883 3.294 1.00 94.81 67 LEU A CA 1
ATOM 532 C C . LEU A 1 67 ? -6.512 -3.802 4.592 1.00 94.81 67 LEU A C 1
ATOM 534 O O . LEU A 1 67 ? -5.897 -4.773 5.025 1.00 94.81 67 LEU A O 1
ATOM 538 N N . MET A 1 68 ? -6.571 -2.639 5.225 1.00 93.94 68 MET A N 1
ATOM 539 C CA . MET A 1 68 ? -5.943 -2.359 6.509 1.00 93.94 68 MET A CA 1
ATOM 540 C C . MET A 1 68 ? -7.022 -2.249 7.575 1.00 93.94 68 MET A C 1
ATOM 542 O O . MET A 1 68 ? -7.937 -1.442 7.411 1.00 93.94 68 MET A O 1
ATOM 546 N N . THR A 1 69 ? -6.917 -3.000 8.670 1.00 94.56 69 THR A N 1
ATOM 547 C CA . THR A 1 69 ? -7.831 -2.872 9.819 1.00 94.56 69 THR A CA 1
ATOM 548 C C . THR A 1 69 ? -7.060 -2.391 11.040 1.00 94.56 69 THR A C 1
ATOM 550 O O . THR A 1 69 ? -6.229 -3.111 11.576 1.00 94.56 69 THR A O 1
ATOM 553 N N . PHE A 1 70 ? -7.319 -1.160 11.477 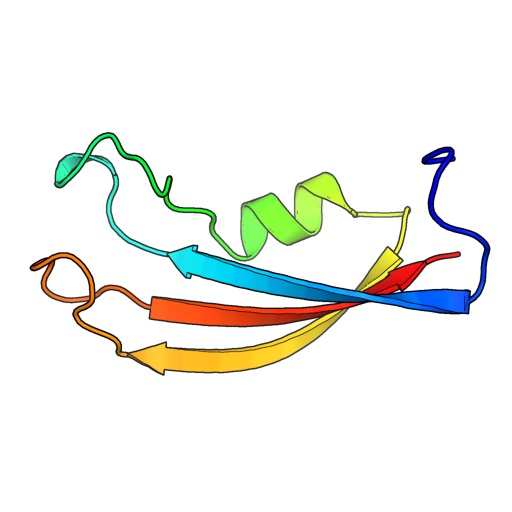1.00 92.44 70 PHE A N 1
ATOM 554 C CA . PHE A 1 70 ? -6.557 -0.515 12.549 1.00 92.44 70 PHE A CA 1
ATOM 555 C C . PHE A 1 70 ? -6.987 -0.986 13.941 1.00 92.44 70 PHE A C 1
ATOM 557 O O . PHE A 1 70 ? -8.185 -1.148 14.200 1.00 92.44 70 PHE A O 1
ATOM 564 N N . HIS A 1 71 ? -6.013 -1.135 14.842 1.00 86.94 71 HIS A N 1
ATOM 565 C CA . HIS A 1 71 ? -6.229 -1.446 16.260 1.00 86.94 71 HIS A CA 1
ATOM 566 C C . HIS A 1 71 ? -6.426 -0.195 17.121 1.00 86.94 71 HIS A C 1
ATOM 568 O O . HIS A 1 71 ? -5.983 0.910 16.736 1.00 86.94 71 HIS A O 1
#

Nearest PDB structures (foldseek):
  3bgd-assembly2_B  TM=9.054E-01  e=1.467E-03  unclassified
  2h11-assembly2_B  TM=8.811E-01  e=1.563E-03  Homo sapiens
  6mro-assembly1_A  TM=4.683E-01  e=2.675E+00  Methanosarcina acetivorans C2A
  2qnd-assembly2_B  TM=3.766E-01  e=6.472E+00  Homo sapiens

Sequence (71 aa):
MQKWAKTGTKLLLHGPEYDQTLKEGPPFSVSYAQMKELYEGVADHEMLESIDNPSFGLDKTLYQAFLMTFH